Protein AF-A0A535DDP5-F1 (afdb_monomer)

pLDDT: mean 79.34, std 15.81, range [37.84, 92.81]

Solvent-accessible surface area (backbone atoms only — not comparable to full-atom values): 4181 Å² total; per-residue (Å²): 133,89,51,74,66,57,34,53,49,52,50,51,52,52,56,50,49,30,63,75,71,69,48,78,79,61,61,97,80,46,45,8,74,87,78,62,42,63,64,66,50,40,66,54,94,96,43,41,29,18,34,62,56,42,63,73,67,43,89,62,75,83,71,83,76,73,132

Sequence (67 aa):
MIDHESERAVSRWVRLGDQVTGRPPPDDRAQCESCGTTDNVLDHDEHALCAHCYLEHGSAPQSNAAP

Nearest PDB structures (foldseek):
  7osm-assembly1_uS14  TM=7.020E-01  e=2.579E-01  Saccharomyces cerevisiae
  6t7i-assembly1_Sd  TM=6.340E-01  e=4.786E-01  Saccharomyces cerevisiae
  3j6x-assembly1_29  TM=7.810E-01  e=7.740E-01  Saccharomyces cerevisiae W303
  8fvy-assembly1_d  TM=8.067E-01  e=1.647E+00  Giardia duodenalis assemblage A
  7osa-assembly1_uS14  TM=5.292E-01  e=7.740E-01  Saccharomyces cerevisiae

Radius of gyration: 12.18 Å; Cα contacts (8 Å, |Δi|>4): 69; chains: 1; bounding box: 27×33×31 Å

Secondary structure (DSSP, 8-state):
---HHHHHHHHHHHHHHHHHHTPPPPPTT---TTT---TTEEEETTEEEEHHHHHHS-S--------

Structure (mmCIF, N/CA/C/O backbone):
data_AF-A0A535DDP5-F1
#
_entry.id   AF-A0A535DDP5-F1
#
loop_
_atom_site.group_PDB
_atom_site.id
_atom_site.type_symbol
_atom_site.label_atom_id
_atom_site.label_alt_id
_atom_site.label_comp_id
_atom_site.label_asym_id
_atom_site.label_entity_id
_atom_site.label_seq_id
_atom_site.pdbx_PDB_ins_code
_atom_site.Cartn_x
_atom_site.Cartn_y
_atom_site.Cartn_z
_atom_site.occupancy
_atom_site.B_iso_or_equiv
_atom_site.auth_seq_id
_atom_site.auth_comp_id
_atom_site.auth_asym_id
_atom_site.auth_atom_id
_atom_site.pdbx_PDB_model_num
ATOM 1 N N . MET A 1 1 ? 12.477 -5.065 -12.428 1.00 74.81 1 MET A N 1
ATOM 2 C CA . MET A 1 1 ? 12.108 -3.644 -12.580 1.00 74.81 1 MET A CA 1
ATOM 3 C C . MET A 1 1 ? 10.603 -3.588 -12.484 1.00 74.81 1 MET A C 1
ATOM 5 O O . MET A 1 1 ? 9.936 -4.010 -13.419 1.00 74.81 1 MET A O 1
ATOM 9 N N . ILE A 1 2 ? 10.100 -3.191 -11.322 1.00 82.88 2 ILE A N 1
ATOM 10 C CA . ILE A 1 2 ? 8.678 -2.924 -11.126 1.00 82.88 2 ILE A CA 1
ATOM 11 C C . ILE A 1 2 ? 8.368 -1.601 -11.821 1.00 82.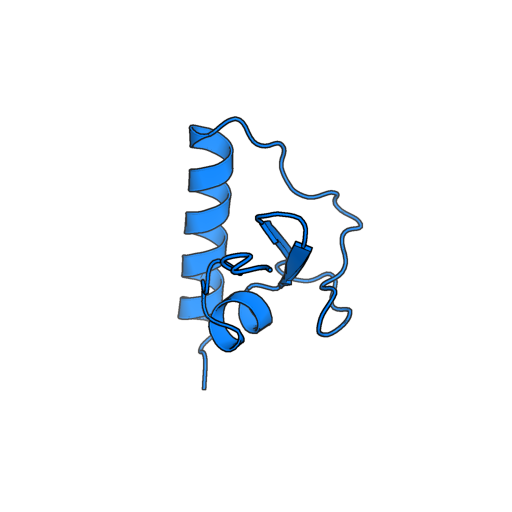88 2 ILE A C 1
ATOM 13 O O . ILE A 1 2 ? 9.109 -0.630 -11.668 1.00 82.88 2 ILE A O 1
ATOM 17 N N . ASP A 1 3 ? 7.322 -1.588 -12.635 1.00 90.25 3 ASP A N 1
ATOM 18 C CA . ASP A 1 3 ? 6.862 -0.388 -13.316 1.00 90.25 3 ASP A CA 1
ATOM 19 C 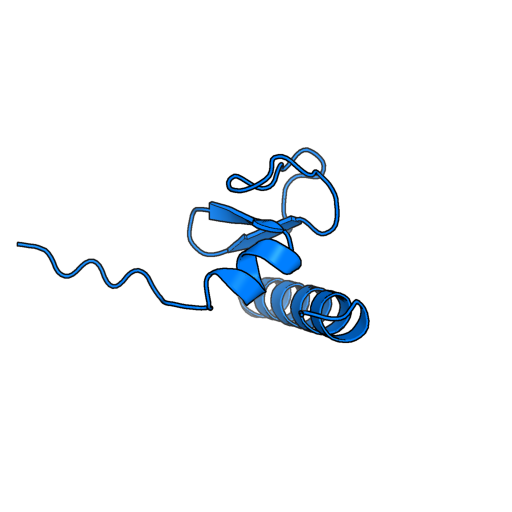C . ASP A 1 3 ? 5.756 0.327 -12.517 1.00 90.25 3 ASP A C 1
ATOM 21 O O . ASP A 1 3 ? 5.099 -0.241 -11.642 1.00 90.25 3 ASP A O 1
ATOM 25 N N . HIS A 1 4 ? 5.522 1.593 -12.857 1.00 88.88 4 HIS A N 1
ATOM 26 C CA . HIS A 1 4 ? 4.564 2.449 -12.158 1.00 88.88 4 HIS A CA 1
ATOM 27 C C . HIS A 1 4 ? 3.098 1.982 -12.299 1.00 88.88 4 HIS A C 1
ATOM 29 O O . HIS A 1 4 ? 2.265 2.264 -11.434 1.00 88.88 4 HIS A O 1
ATOM 35 N N . GLU A 1 5 ? 2.743 1.269 -13.374 1.00 92.06 5 GLU A N 1
ATOM 36 C CA . GLU A 1 5 ? 1.400 0.694 -13.519 1.00 92.06 5 GLU A CA 1
ATOM 37 C C . GLU A 1 5 ? 1.188 -0.449 -12.527 1.00 92.06 5 GLU A C 1
ATOM 39 O O . GLU A 1 5 ? 0.126 -0.522 -11.903 1.00 92.06 5 GLU A O 1
ATOM 44 N N . SER A 1 6 ? 2.212 -1.279 -12.320 1.00 90.50 6 SER A N 1
ATOM 45 C CA . SER A 1 6 ? 2.212 -2.344 -11.313 1.00 90.50 6 SER A CA 1
ATOM 46 C C . SER A 1 6 ? 2.040 -1.793 -9.890 1.00 90.50 6 SER A C 1
ATOM 48 O O . SER A 1 6 ? 1.170 -2.262 -9.151 1.00 90.50 6 SER A O 1
ATOM 50 N N . GLU A 1 7 ? 2.778 -0.739 -9.524 1.00 91.81 7 GLU A N 1
ATOM 51 C CA . GLU A 1 7 ? 2.644 -0.065 -8.217 1.00 91.81 7 GLU A CA 1
ATOM 52 C C . GLU A 1 7 ? 1.245 0.537 -8.014 1.00 91.81 7 GLU A C 1
ATOM 54 O O . GLU A 1 7 ? 0.631 0.412 -6.946 1.00 91.81 7 GLU A O 1
ATOM 59 N N . ARG A 1 8 ? 0.687 1.157 -9.062 1.00 90.88 8 ARG A N 1
ATOM 60 C CA . ARG A 1 8 ? -0.670 1.714 -9.013 1.00 90.88 8 ARG A CA 1
ATOM 61 C C . ARG A 1 8 ? -1.731 0.625 -8.892 1.00 90.88 8 ARG A C 1
ATOM 63 O O . ARG A 1 8 ? -2.721 0.821 -8.181 1.00 90.88 8 ARG A O 1
ATOM 70 N N . ALA A 1 9 ? -1.558 -0.488 -9.600 1.00 92.81 9 ALA A N 1
ATOM 71 C CA . ALA A 1 9 ? -2.474 -1.614 -9.538 1.00 92.81 9 ALA A CA 1
ATOM 72 C C . ALA A 1 9 ? -2.506 -2.184 -8.117 1.00 92.81 9 ALA A C 1
ATOM 74 O O . ALA A 1 9 ? -3.575 -2.179 -7.506 1.00 92.81 9 ALA A O 1
ATOM 75 N N . VAL A 1 10 ? -1.360 -2.580 -7.553 1.00 90.94 10 VAL A N 1
ATOM 76 C CA . VAL A 1 10 ? -1.317 -3.174 -6.206 1.00 90.94 10 VAL A CA 1
ATOM 77 C C . VAL A 1 10 ? -1.880 -2.229 -5.146 1.00 90.94 10 VAL A C 1
ATOM 79 O O . VAL A 1 10 ? -2.695 -2.651 -4.331 1.00 90.94 10 VAL A O 1
ATOM 82 N N . SER A 1 11 ? -1.580 -0.928 -5.236 1.00 89.44 11 SER A N 1
ATOM 83 C CA . SER A 1 11 ? -2.119 0.069 -4.305 1.00 89.44 11 SER A CA 1
ATOM 84 C C . SER A 1 11 ? -3.648 0.107 -4.309 1.00 89.44 11 SER A C 1
ATOM 86 O O . SER A 1 11 ? -4.278 0.233 -3.261 1.00 89.44 11 SER A O 1
ATOM 88 N N . ARG A 1 12 ? -4.274 -0.011 -5.486 1.00 89.69 12 ARG A N 1
ATOM 89 C CA . ARG A 1 12 ? -5.740 -0.062 -5.602 1.00 89.69 12 ARG A CA 1
ATOM 90 C C . ARG A 1 12 ? -6.307 -1.372 -5.072 1.00 89.69 12 ARG A C 1
ATOM 92 O O . ARG A 1 12 ? -7.335 -1.346 -4.403 1.00 89.69 12 ARG A O 1
ATOM 99 N N . TRP A 1 13 ? -5.656 -2.490 -5.382 1.00 90.31 13 TRP A N 1
ATOM 100 C CA . TRP A 1 13 ? -6.086 -3.815 -4.942 1.00 90.31 13 TRP A CA 1
ATOM 101 C C . TRP A 1 13 ? -6.032 -3.958 -3.421 1.00 90.31 13 TRP A C 1
ATOM 103 O O . TRP A 1 13 ? -7.017 -4.398 -2.835 1.00 90.31 13 TRP A O 1
ATOM 113 N N . VAL A 1 14 ? -4.942 -3.523 -2.784 1.00 87.00 14 VAL A N 1
ATOM 114 C CA . VAL A 1 14 ? -4.799 -3.563 -1.320 1.00 87.00 14 VAL A CA 1
ATOM 115 C C . VAL A 1 14 ? -5.858 -2.689 -0.654 1.00 87.00 14 VAL A C 1
ATOM 117 O O . VAL A 1 14 ? -6.629 -3.197 0.149 1.00 87.00 14 VAL A O 1
ATOM 120 N N . ARG A 1 15 ? -6.030 -1.437 -1.105 1.00 85.19 15 ARG A N 1
ATOM 121 C CA . ARG A 1 15 ? -7.081 -0.544 -0.577 1.00 85.19 15 ARG A CA 1
ATOM 122 C C . ARG A 1 15 ? -8.492 -1.114 -0.725 1.00 85.19 15 ARG A C 1
ATOM 124 O O . ARG A 1 15 ? -9.341 -0.880 0.131 1.00 85.19 15 ARG A O 1
ATOM 131 N N . LEU A 1 16 ? -8.770 -1.821 -1.821 1.00 88.44 16 LEU A N 1
ATOM 132 C CA . LEU A 1 16 ? -10.050 -2.505 -2.002 1.00 88.44 16 LEU A CA 1
ATOM 133 C C . LEU A 1 16 ? -10.190 -3.679 -1.022 1.00 88.44 16 LEU A C 1
ATOM 135 O O . LEU A 1 16 ? -11.253 -3.852 -0.431 1.00 88.44 16 LEU A O 1
ATOM 139 N N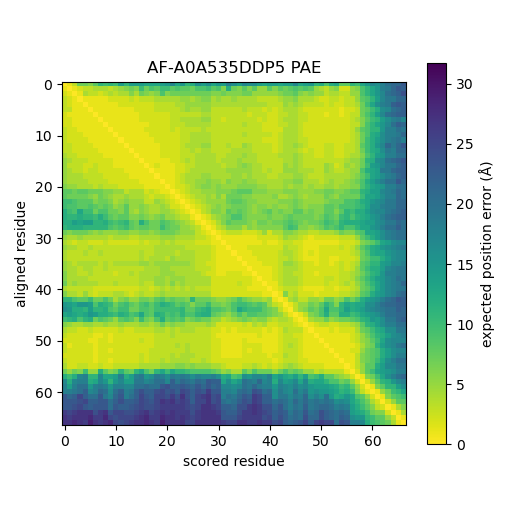 . GLY A 1 17 ? -9.124 -4.458 -0.831 1.00 87.06 17 GLY A N 1
ATOM 140 C CA . GLY A 1 17 ? -9.061 -5.524 0.168 1.00 87.06 17 GLY A CA 1
ATOM 141 C C . GLY A 1 17 ? -9.316 -5.011 1.586 1.00 87.06 17 GLY A C 1
ATOM 142 O O . GLY A 1 17 ? -10.124 -5.598 2.306 1.00 87.06 17 GLY A O 1
ATOM 143 N N . ASP A 1 18 ? -8.722 -3.879 1.958 1.00 84.75 18 ASP A N 1
ATOM 144 C CA . ASP A 1 18 ? -8.924 -3.243 3.265 1.00 84.75 18 ASP A CA 1
ATOM 145 C C . ASP A 1 18 ? -10.388 -2.835 3.466 1.00 84.75 18 ASP A C 1
ATOM 147 O O . ASP A 1 18 ? -10.997 -3.176 4.480 1.00 84.75 18 ASP A O 1
ATOM 151 N N . GLN A 1 19 ? -11.006 -2.212 2.455 1.00 85.00 19 GLN A N 1
ATOM 152 C CA . GLN A 1 19 ? -12.431 -1.862 2.488 1.00 85.00 19 GLN A CA 1
ATOM 153 C C . GLN A 1 19 ? -13.334 -3.089 2.654 1.00 85.00 19 GLN A C 1
ATOM 155 O O . GLN A 1 19 ? -14.292 -3.048 3.425 1.00 85.00 19 GLN A O 1
ATOM 160 N N . VAL A 1 20 ? -13.042 -4.180 1.940 1.00 89.12 20 VAL A N 1
ATOM 161 C CA . VAL A 1 20 ? -13.833 -5.420 2.004 1.00 89.12 20 VAL A CA 1
ATOM 162 C C . VAL A 1 20 ? -13.649 -6.139 3.343 1.00 89.12 20 VAL A C 1
ATOM 164 O O . VAL A 1 20 ? -14.598 -6.731 3.854 1.00 89.12 20 VAL A O 1
ATOM 167 N N . THR A 1 21 ? -12.451 -6.084 3.925 1.00 86.00 21 THR A N 1
ATOM 168 C CA . THR A 1 21 ? -12.126 -6.732 5.208 1.00 86.00 21 THR A CA 1
ATOM 169 C C . THR A 1 21 ? -12.423 -5.857 6.428 1.00 86.00 21 THR A C 1
ATOM 171 O O . THR A 1 21 ? -12.322 -6.335 7.557 1.00 86.00 21 THR A O 1
ATOM 174 N N . GLY A 1 22 ? -12.827 -4.600 6.220 1.00 83.50 22 GLY A N 1
ATOM 175 C CA . GLY A 1 22 ? -13.100 -3.642 7.290 1.00 83.50 22 GLY A CA 1
ATOM 176 C C . GLY A 1 22 ? -11.841 -3.135 7.996 1.00 83.50 22 GLY A C 1
ATOM 177 O O . GLY A 1 22 ? -11.942 -2.641 9.121 1.00 83.50 22 GLY A O 1
ATOM 178 N N . ARG A 1 23 ? -10.664 -3.261 7.368 1.00 81.31 23 ARG A N 1
ATOM 179 C CA . ARG A 1 23 ? -9.428 -2.670 7.886 1.00 81.31 23 ARG A CA 1
ATOM 180 C C . ARG A 1 23 ? -9.465 -1.150 7.680 1.00 81.31 23 ARG A C 1
ATOM 182 O O . ARG A 1 23 ? -9.898 -0.686 6.621 1.00 81.31 23 ARG A O 1
ATOM 189 N N . PRO A 1 24 ? -9.053 -0.361 8.686 1.00 75.81 24 PRO A N 1
ATOM 190 C CA . PRO A 1 24 ? -8.930 1.077 8.518 1.00 75.81 24 PRO A CA 1
ATOM 191 C C . PRO A 1 24 ? -7.840 1.388 7.479 1.00 75.81 24 PRO A C 1
ATOM 193 O O . PRO A 1 24 ? -6.886 0.622 7.350 1.00 75.81 24 PRO A O 1
ATOM 196 N N . PRO A 1 25 ? -7.969 2.495 6.730 1.00 70.31 25 PRO A N 1
ATOM 197 C CA . PRO A 1 25 ? -6.900 2.940 5.847 1.00 70.31 25 PRO A CA 1
ATOM 198 C C . PRO A 1 25 ? -5.629 3.283 6.651 1.00 70.31 25 PRO A C 1
ATOM 200 O O . PRO A 1 25 ? -5.754 3.649 7.825 1.00 70.31 25 PRO A O 1
ATOM 203 N N . PRO A 1 26 ? -4.437 3.222 6.021 1.00 71.00 26 PRO A N 1
ATOM 204 C CA . PRO A 1 26 ? -3.190 3.672 6.635 1.00 71.00 26 PRO A CA 1
ATOM 205 C C . PRO A 1 26 ? -3.311 5.094 7.190 1.00 71.00 26 PRO A C 1
ATOM 207 O O . PRO A 1 26 ? -3.996 5.934 6.603 1.00 71.00 26 PRO A O 1
ATOM 210 N N . ASP A 1 27 ? -2.591 5.373 8.280 1.00 76.56 27 ASP A N 1
ATOM 211 C CA . ASP A 1 27 ? -2.374 6.746 8.748 1.00 76.56 27 ASP A CA 1
ATOM 212 C C . ASP A 1 27 ? -1.728 7.571 7.620 1.00 76.56 27 ASP A C 1
ATOM 214 O O . ASP A 1 27 ? -0.767 7.130 6.986 1.00 76.56 27 ASP A O 1
ATOM 218 N N . ASP A 1 28 ? -2.215 8.793 7.397 1.00 70.81 28 ASP A N 1
ATOM 219 C CA . ASP A 1 28 ? -1.656 9.749 6.430 1.00 70.81 28 ASP A CA 1
ATOM 220 C C . ASP A 1 28 ? -0.171 10.080 6.704 1.00 70.81 28 ASP A C 1
ATOM 222 O O . ASP A 1 28 ? 0.511 10.674 5.866 1.00 70.81 28 ASP A O 1
ATOM 226 N N . ARG A 1 29 ? 0.339 9.728 7.890 1.00 79.56 29 ARG A N 1
ATOM 227 C CA . ARG A 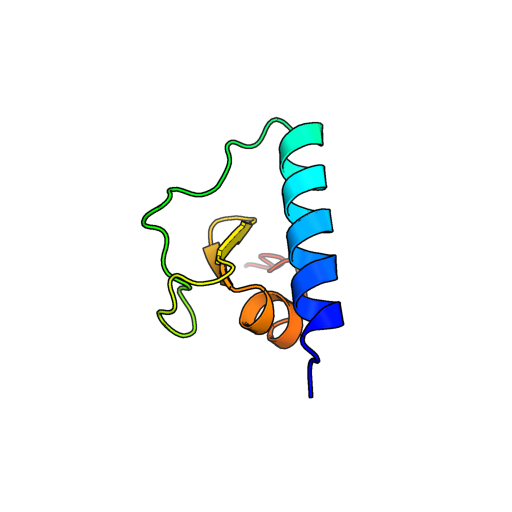1 29 ? 1.737 9.888 8.313 1.00 79.56 29 ARG A CA 1
ATOM 228 C C . ARG A 1 29 ? 2.562 8.605 8.240 1.00 79.56 29 ARG A C 1
ATOM 230 O O . ARG A 1 29 ? 3.724 8.631 8.654 1.00 79.56 29 ARG A O 1
ATOM 237 N N . ALA A 1 30 ? 1.990 7.501 7.765 1.00 83.75 30 ALA A N 1
ATOM 238 C CA . ALA A 1 30 ? 2.700 6.236 7.657 1.00 83.75 30 ALA A CA 1
ATOM 239 C C . ALA A 1 30 ? 3.921 6.373 6.731 1.00 83.75 30 ALA A C 1
ATOM 241 O O . ALA A 1 30 ? 3.866 7.004 5.673 1.00 83.75 30 ALA A O 1
ATOM 242 N N . GLN A 1 31 ? 5.038 5.780 7.149 1.00 90.44 31 GLN A N 1
ATOM 243 C CA . GLN A 1 31 ? 6.270 5.695 6.370 1.00 90.44 31 GLN A CA 1
ATOM 244 C C . GLN A 1 31 ? 6.535 4.231 6.054 1.00 90.44 31 GLN A C 1
ATOM 246 O O . GLN A 1 31 ? 6.329 3.368 6.902 1.00 90.44 31 GLN A O 1
ATOM 251 N N . CYS A 1 32 ? 7.019 3.958 4.847 1.00 90.25 32 CYS A N 1
ATOM 252 C CA . CYS A 1 32 ? 7.491 2.635 4.481 1.00 90.25 32 CYS A CA 1
ATOM 253 C C . CYS A 1 32 ? 8.635 2.225 5.415 1.00 90.25 32 CYS A C 1
ATOM 255 O O . CYS A 1 32 ? 9.684 2.866 5.428 1.00 90.25 32 CYS A O 1
ATOM 257 N N . GLU A 1 33 ? 8.474 1.127 6.138 1.00 90.88 33 GLU A N 1
ATOM 258 C CA . GLU A 1 33 ? 9.484 0.616 7.068 1.00 90.88 33 GLU A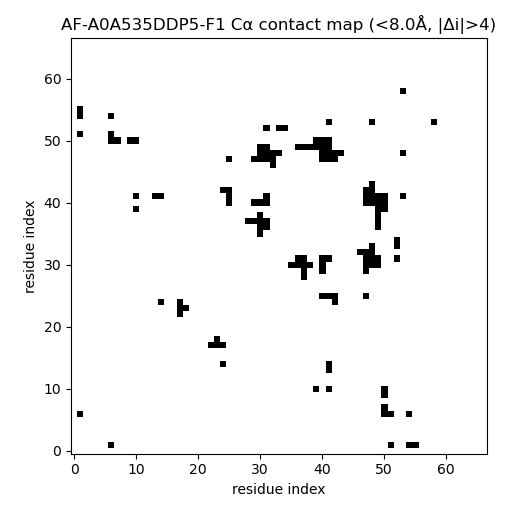 CA 1
ATOM 259 C C . GLU A 1 33 ? 10.768 0.162 6.358 1.00 90.88 33 GLU A C 1
ATOM 261 O O . GLU A 1 33 ? 11.839 0.145 6.960 1.00 90.88 33 GLU A O 1
ATOM 266 N N . SER A 1 34 ? 10.687 -0.168 5.063 1.00 90.62 34 SER A N 1
ATOM 267 C CA . SER A 1 34 ? 11.838 -0.606 4.268 1.00 90.62 34 SER A CA 1
ATOM 268 C C . SER A 1 34 ? 12.669 0.555 3.709 1.00 90.62 34 SER A C 1
ATOM 270 O O . SER A 1 34 ? 13.897 0.510 3.767 1.00 90.62 34 SER A O 1
ATOM 272 N N . CYS A 1 35 ? 12.031 1.594 3.160 1.00 91.50 35 CYS A N 1
ATOM 273 C CA . CYS A 1 35 ? 12.736 2.663 2.437 1.00 91.50 35 CYS A CA 1
ATOM 274 C C . CYS A 1 35 ? 12.465 4.084 2.955 1.00 91.50 35 CYS A C 1
ATOM 276 O O . CYS A 1 35 ? 13.065 5.035 2.458 1.00 91.50 35 CYS A O 1
ATOM 278 N N . GLY A 1 36 ? 11.575 4.249 3.937 1.00 91.12 36 GLY A N 1
ATOM 279 C CA . GLY A 1 36 ? 11.258 5.526 4.583 1.00 91.12 36 GLY A CA 1
ATOM 280 C C . GLY A 1 36 ? 10.350 6.467 3.786 1.00 91.12 36 GLY A C 1
ATOM 281 O O . GLY A 1 36 ? 10.051 7.558 4.265 1.00 91.12 36 GLY A O 1
ATOM 282 N N . THR A 1 37 ? 9.906 6.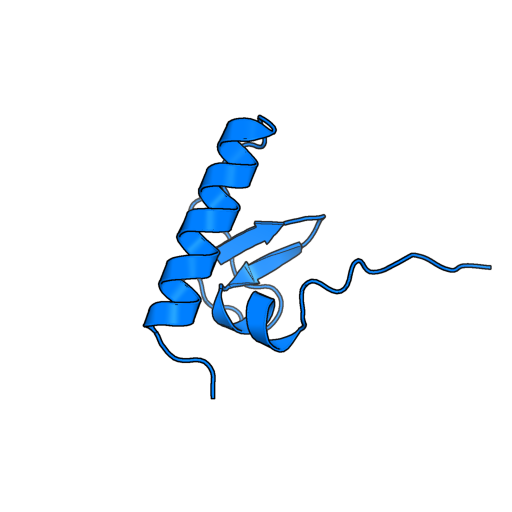088 2.582 1.00 90.50 37 THR A N 1
ATOM 283 C CA . THR A 1 37 ? 9.002 6.941 1.794 1.00 90.50 37 THR A CA 1
ATOM 284 C C . THR A 1 37 ? 7.625 7.063 2.444 1.00 90.50 37 THR A C 1
ATOM 286 O O . THR A 1 37 ? 7.126 6.110 3.040 1.00 90.50 37 THR A O 1
ATOM 289 N N . THR A 1 38 ? 6.990 8.218 2.278 1.00 89.06 38 THR A N 1
ATOM 290 C CA . THR A 1 38 ? 5.573 8.445 2.605 1.00 89.06 38 THR A CA 1
ATOM 291 C C . THR A 1 38 ? 4.655 8.210 1.402 1.00 89.06 38 THR A C 1
ATOM 293 O O . THR A 1 38 ? 3.435 8.243 1.532 1.00 89.06 38 THR A O 1
ATOM 296 N N . ASP A 1 39 ? 5.221 7.979 0.215 1.00 85.81 39 ASP A N 1
ATOM 297 C CA . ASP A 1 39 ? 4.454 7.817 -1.018 1.00 85.81 39 ASP A CA 1
ATOM 298 C C . ASP A 1 39 ? 3.960 6.377 -1.198 1.00 85.81 39 ASP A C 1
ATOM 300 O O . ASP A 1 39 ? 4.713 5.415 -1.037 1.00 85.81 39 ASP A O 1
ATOM 304 N N . ASN A 1 40 ? 2.690 6.229 -1.597 1.00 86.31 40 ASN A N 1
ATOM 305 C CA . ASN A 1 40 ? 2.042 4.940 -1.878 1.00 86.31 40 ASN A CA 1
ATOM 306 C C . ASN A 1 40 ? 2.224 3.895 -0.761 1.00 86.31 40 ASN A C 1
ATOM 308 O O . ASN A 1 40 ? 2.379 2.707 -1.051 1.00 86.31 40 ASN A O 1
ATOM 312 N N . VAL A 1 41 ? 2.220 4.333 0.501 1.00 89.75 41 VAL A N 1
ATOM 313 C CA . VAL A 1 41 ? 2.306 3.443 1.664 1.00 89.75 41 VAL A CA 1
ATOM 314 C C . VAL A 1 41 ? 1.018 2.628 1.794 1.00 89.75 41 VAL A C 1
ATOM 316 O O . VAL A 1 41 ? -0.095 3.153 1.707 1.00 89.75 41 VAL A O 1
ATOM 319 N N . LEU A 1 42 ? 1.202 1.321 1.938 1.00 87.62 42 LEU A N 1
ATOM 320 C CA . LEU A 1 42 ? 0.209 0.285 2.173 1.00 87.62 42 LEU A CA 1
ATOM 321 C C . LEU A 1 42 ? 0.412 -0.193 3.613 1.00 87.62 42 LEU A C 1
ATOM 323 O O . LEU A 1 42 ? 1.547 -0.431 4.021 1.00 87.62 42 LEU A O 1
ATOM 327 N N . ASP A 1 43 ? -0.664 -0.331 4.374 1.00 77.44 43 ASP A N 1
ATOM 328 C CA . ASP A 1 43 ? -0.619 -0.887 5.728 1.00 77.44 43 ASP A CA 1
ATOM 329 C C . ASP A 1 43 ? -1.147 -2.320 5.662 1.00 77.44 43 ASP A C 1
ATOM 331 O O . ASP A 1 43 ? -2.343 -2.543 5.456 1.00 77.44 43 ASP A O 1
ATOM 335 N N . HIS A 1 44 ? -0.244 -3.302 5.696 1.00 69.38 44 HIS A N 1
ATOM 336 C CA . HIS A 1 44 ? -0.613 -4.702 5.518 1.00 69.38 44 HIS A CA 1
ATOM 337 C C . HIS A 1 44 ? 0.124 -5.602 6.504 1.00 69.38 44 HIS A C 1
ATOM 339 O O . HIS A 1 44 ? 1.349 -5.640 6.517 1.00 69.38 44 HIS A O 1
ATOM 345 N N . ASP A 1 45 ? -0.652 -6.371 7.275 1.00 64.25 45 ASP A N 1
ATOM 346 C CA . ASP A 1 45 ? -0.172 -7.453 8.141 1.00 64.25 45 ASP A CA 1
ATOM 347 C C . ASP A 1 45 ? 1.022 -7.032 9.019 1.00 64.25 45 ASP A C 1
ATOM 349 O O . ASP A 1 45 ? 2.107 -7.601 8.952 1.00 64.25 45 ASP A O 1
ATOM 353 N N . GLU A 1 46 ? 0.773 -6.019 9.858 1.00 67.94 46 GLU A N 1
ATOM 354 C CA . GLU A 1 46 ? 1.668 -5.491 10.905 1.00 67.94 46 GLU A CA 1
ATOM 355 C C . GLU A 1 46 ? 2.816 -4.589 10.427 1.00 67.94 46 GLU A C 1
ATOM 357 O O . GLU A 1 46 ? 3.475 -3.983 11.271 1.00 67.94 46 GLU A O 1
ATOM 362 N N . HIS A 1 47 ? 3.007 -4.431 9.113 1.00 78.62 47 HIS A N 1
ATOM 363 C CA . HIS A 1 47 ? 4.053 -3.579 8.548 1.00 78.62 47 HIS A CA 1
ATOM 364 C C . HIS A 1 47 ? 3.512 -2.560 7.538 1.00 78.62 47 HIS A C 1
ATOM 366 O O . HIS A 1 47 ? 2.767 -2.895 6.610 1.00 78.62 47 HIS A O 1
ATOM 372 N N . ALA A 1 48 ? 3.973 -1.314 7.655 1.00 87.25 48 ALA A N 1
ATOM 373 C CA . ALA A 1 48 ? 3.730 -0.287 6.648 1.00 87.25 48 ALA A CA 1
ATOM 374 C C . ALA A 1 48 ? 4.784 -0.380 5.529 1.00 87.25 48 ALA A C 1
ATOM 376 O O . ALA A 1 48 ? 5.965 -0.099 5.741 1.00 87.25 48 ALA A O 1
ATOM 377 N N . LEU A 1 49 ? 4.380 -0.739 4.308 1.00 90.19 49 LEU A N 1
ATOM 378 C CA . LEU A 1 49 ? 5.265 -0.836 3.138 1.00 90.19 49 LEU A CA 1
ATOM 379 C C . LEU A 1 49 ? 4.729 -0.011 1.974 1.00 90.19 49 LEU A C 1
ATOM 381 O O . LEU A 1 49 ? 3.545 -0.053 1.671 1.00 90.19 49 LEU A O 1
ATOM 385 N N . CYS A 1 50 ? 5.591 0.698 1.245 1.00 91.50 50 CYS A N 1
ATOM 386 C CA . CYS A 1 50 ? 5.169 1.290 -0.023 1.00 91.50 50 CYS A CA 1
ATOM 387 C C . CYS A 1 50 ? 4.911 0.214 -1.083 1.00 91.50 50 CYS A C 1
ATOM 389 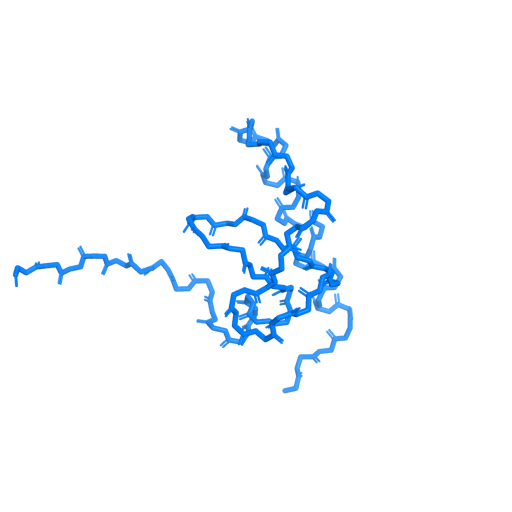O O . CYS A 1 50 ? 5.483 -0.874 -1.027 1.00 91.50 50 CYS A O 1
ATOM 391 N N . ALA A 1 51 ? 4.087 0.534 -2.082 1.00 91.31 51 ALA A N 1
ATOM 392 C CA . ALA A 1 51 ? 3.745 -0.376 -3.178 1.00 91.31 51 ALA A CA 1
ATOM 393 C C . ALA A 1 51 ? 4.968 -1.031 -3.842 1.00 91.31 51 ALA A C 1
ATOM 395 O O . ALA A 1 51 ? 4.925 -2.210 -4.185 1.00 91.31 51 ALA A O 1
ATOM 396 N N . HIS A 1 52 ? 6.067 -0.285 -3.972 1.00 92.06 52 HIS A N 1
ATOM 397 C CA . HIS A 1 52 ? 7.328 -0.800 -4.492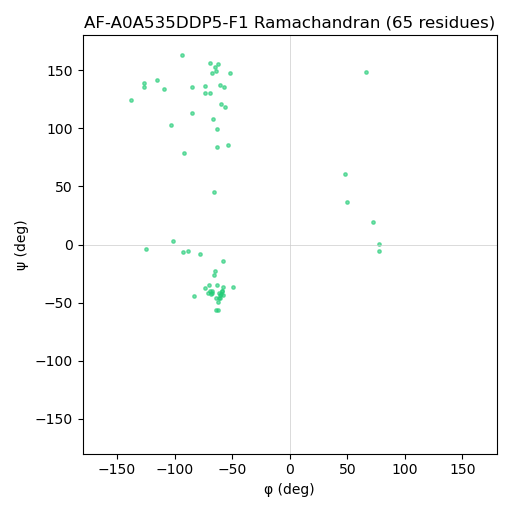 1.00 92.06 52 HIS A CA 1
ATOM 398 C C . HIS A 1 52 ? 7.924 -1.886 -3.586 1.00 92.06 52 HIS A C 1
ATOM 400 O O . HIS A 1 52 ? 8.131 -3.014 -4.024 1.00 92.06 52 HIS A O 1
ATOM 406 N N . CYS A 1 53 ? 8.149 -1.572 -2.306 1.00 91.00 53 CYS A N 1
ATOM 407 C CA . CYS A 1 53 ? 8.712 -2.512 -1.334 1.00 91.00 53 CYS A CA 1
ATOM 408 C C . CYS A 1 53 ? 7.793 -3.718 -1.102 1.00 91.00 53 CYS A C 1
ATOM 410 O O . CYS A 1 53 ? 8.279 -4.831 -0.950 1.00 91.00 53 CYS A O 1
ATOM 412 N N . TYR A 1 54 ? 6.475 -3.526 -1.141 1.00 88.94 54 TYR A N 1
ATOM 413 C CA . TYR A 1 54 ? 5.504 -4.617 -1.075 1.00 88.94 54 TYR A CA 1
ATOM 414 C C . TYR A 1 54 ? 5.670 -5.610 -2.239 1.00 88.94 54 TYR A C 1
ATOM 416 O O . TYR A 1 54 ? 5.651 -6.823 -2.041 1.00 88.94 54 TYR A O 1
ATOM 424 N N . LEU A 1 55 ? 5.862 -5.103 -3.459 1.00 89.12 55 LEU A N 1
ATOM 425 C CA . LEU A 1 55 ? 6.070 -5.930 -4.648 1.00 89.12 55 LEU A CA 1
ATOM 426 C C . LEU A 1 55 ? 7.467 -6.574 -4.682 1.00 89.12 55 LEU A C 1
ATOM 428 O O . LEU A 1 55 ? 7.581 -7.726 -5.096 1.00 89.12 55 LEU A O 1
ATOM 432 N N . GLU A 1 56 ? 8.509 -5.869 -4.228 1.00 88.75 56 GLU A N 1
ATOM 433 C CA . GLU A 1 56 ? 9.886 -6.390 -4.145 1.00 88.75 56 GLU A CA 1
ATOM 434 C C . GLU A 1 56 ? 10.026 -7.509 -3.103 1.00 88.75 56 GLU A C 1
ATOM 436 O O . GLU A 1 56 ? 10.682 -8.518 -3.357 1.00 88.75 56 GLU A O 1
ATOM 441 N N . HIS A 1 57 ? 9.397 -7.365 -1.933 1.00 78.12 57 HIS A N 1
ATOM 442 C CA . HIS A 1 57 ? 9.510 -8.346 -0.847 1.00 78.12 57 HIS A CA 1
ATOM 443 C C . HIS A 1 57 ? 8.636 -9.588 -1.079 1.00 78.12 57 HIS A C 1
ATOM 445 O O . HIS A 1 57 ? 8.758 -10.582 -0.360 1.00 78.12 57 HIS A O 1
ATOM 451 N N . GLY A 1 58 ? 7.787 -9.548 -2.111 1.00 59.59 58 GLY A N 1
ATOM 452 C CA . GLY A 1 58 ? 6.727 -10.509 -2.332 1.00 59.59 58 GLY A CA 1
ATOM 453 C C . GLY A 1 58 ? 5.680 -10.398 -1.230 1.00 59.59 58 GLY A C 1
ATOM 454 O O . GLY A 1 58 ? 5.974 -10.146 -0.065 1.00 59.59 58 GLY A O 1
ATOM 455 N N . SER A 1 59 ? 4.431 -10.682 -1.569 1.00 54.00 59 SER A N 1
ATOM 456 C CA . SER A 1 59 ? 3.384 -11.008 -0.602 1.00 54.00 59 SER A CA 1
ATOM 457 C C . SER A 1 59 ? 3.692 -12.335 0.117 1.00 54.00 59 SER A C 1
ATOM 459 O O . SER A 1 59 ? 2.840 -13.219 0.165 1.00 54.00 59 SER A O 1
ATOM 461 N N . ALA A 1 60 ? 4.934 -12.548 0.561 1.00 44.44 60 ALA A N 1
ATOM 462 C CA . ALA A 1 60 ? 5.324 -13.666 1.383 1.00 44.44 60 ALA A CA 1
ATOM 463 C C . ALA A 1 60 ? 4.617 -13.450 2.721 1.00 44.44 60 ALA A C 1
ATOM 465 O O . ALA A 1 60 ? 5.011 -12.546 3.463 1.00 44.44 60 ALA A O 1
ATOM 466 N N . PRO A 1 61 ? 3.578 -14.239 3.058 1.00 43.69 61 PRO A N 1
ATOM 467 C CA . PRO A 1 61 ? 3.180 -14.304 4.444 1.00 43.69 61 PRO A CA 1
ATOM 468 C C . PRO A 1 61 ? 4.442 -14.737 5.182 1.00 43.69 61 PRO A C 1
ATOM 470 O O . PRO A 1 61 ? 4.992 -15.806 4.888 1.00 43.69 61 PRO A O 1
ATOM 473 N N . GLN A 1 62 ? 4.936 -13.901 6.095 1.00 45.94 62 GLN A N 1
ATOM 474 C CA . GLN A 1 62 ? 5.887 -14.352 7.097 1.00 45.94 62 GLN A CA 1
ATOM 475 C C . GLN A 1 62 ? 5.138 -15.391 7.929 1.00 45.94 62 GLN A C 1
ATOM 477 O O . GLN A 1 62 ? 4.507 -15.108 8.942 1.00 45.94 62 GLN A O 1
ATOM 482 N N . SER A 1 63 ? 5.128 -16.619 7.416 1.00 43.78 63 SER A N 1
ATOM 483 C CA . SER A 1 63 ? 4.729 -17.796 8.146 1.00 43.78 63 SER A CA 1
ATOM 484 C C . SER A 1 63 ? 5.751 -17.884 9.259 1.00 43.78 63 SER A C 1
ATOM 486 O O . SER A 1 63 ? 6.883 -18.311 9.035 1.00 43.78 63 SER A O 1
ATOM 488 N N . ASN A 1 64 ? 5.359 -17.413 10.438 1.00 45.44 64 ASN A N 1
ATOM 489 C CA . ASN A 1 64 ? 5.966 -17.799 11.695 1.00 45.44 64 ASN A CA 1
ATOM 490 C C . ASN A 1 64 ? 5.944 -19.333 11.765 1.00 45.44 64 ASN A C 1
ATOM 492 O O . ASN A 1 64 ? 5.018 -19.939 12.297 1.00 45.44 64 ASN A O 1
ATOM 496 N N . ALA A 1 65 ? 6.957 -19.971 11.189 1.00 39.31 65 ALA A N 1
ATOM 497 C CA . ALA A 1 65 ? 7.360 -21.317 11.531 1.00 39.31 65 ALA A CA 1
ATOM 498 C C . ALA A 1 65 ? 8.433 -21.178 12.614 1.00 39.31 65 ALA A C 1
ATOM 500 O O . ALA A 1 65 ? 9.629 -21.243 12.342 1.00 39.31 65 ALA A O 1
ATOM 501 N N . ALA A 1 66 ? 7.968 -20.929 13.841 1.00 37.84 66 ALA A N 1
ATOM 502 C CA . ALA A 1 66 ? 8.708 -21.299 15.042 1.00 37.84 66 ALA A CA 1
ATOM 503 C C . ALA A 1 66 ? 8.795 -22.841 15.101 1.00 37.84 66 ALA A C 1
ATOM 505 O O . ALA A 1 66 ? 7.937 -23.528 14.529 1.00 37.84 66 ALA A O 1
ATOM 506 N N . PRO A 1 67 ? 9.831 -23.401 15.739 1.00 41.75 67 PRO A N 1
ATOM 507 C CA . PRO A 1 67 ? 9.933 -23.350 17.201 1.00 41.75 67 PRO A CA 1
ATOM 508 C C . PRO A 1 67 ? 11.148 -22.592 17.747 1.00 41.75 67 PRO A C 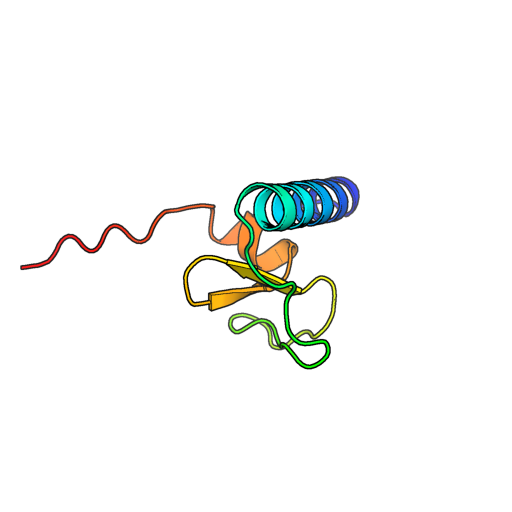1
ATOM 510 O O . PRO A 1 67 ? 12.217 -22.607 17.099 1.00 41.75 67 PRO A O 1
#

Mean predicted aligned error: 7.53 Å

Foldseek 3Di:
DDDPVQLVVVLVVLVVVCVVVVNDFDDCPDAAPVPRDSPQWHDPDNGTHHSVRPVVVDVPPPPPPDD